Protein AF-A0A970TBE3-F1 (afdb_monomer)

Solvent-accessible surface area (backbone atoms only — not comparable to full-atom values): 5337 Å² total; per-residue (Å²): 106,64,63,63,50,24,52,55,48,15,68,76,67,75,46,92,48,79,76,75,88,87,83,88,85,74,97,72,90,83,77,62,75,92,48,43,78,69,46,51,59,53,52,52,48,65,73,76,46,58,72,70,80,73,54,79,55,72,74,77,44,42,65,62,52,52,56,48,50,56,54,49,50,57,51,51,52,54,57,56,77,74,107

pLDDT: mean 93.69, std 4.57, range [68.94, 98.5]

Mean predicted aligned error: 5.26 Å

Nearest PDB structures (foldseek):
  8j9i-assembly1_E3  TM=2.211E-01  e=7.136E+00  Euglena gracilis

Foldseek 3Di:
DQVVVQVVVCVVVVHHRDRDDDDDDDPDDDDPPVCVVVVVVVVVCVVPDDPVRVDDDCVRCVVVVVVVVVVVVVVVVVVVVVD

Sequence (83 aa):
LQRMVAERLSERLGREIRVGQYNHMVDSYHIYGSYFDEFDAFLKTVEVRSWEDRTWTAAEMQPLIEEARERIEKSLERDRAKR

Structure (mmCIF, N/CA/C/O backbone):
data_AF-A0A970TBE3-F1
#
_entry.id   AF-A0A970TBE3-F1
#
loop_
_atom_site.group_PDB
_atom_site.id
_atom_site.type_symbol
_atom_site.label_atom_id
_atom_site.label_alt_id
_atom_site.label_comp_id
_atom_site.label_asym_id
_atom_site.label_entity_id
_atom_site.label_seq_id
_atom_site.pdbx_PDB_ins_code
_atom_site.Cartn_x
_atom_site.Cartn_y
_atom_site.Cartn_z
_atom_site.occupancy
_atom_site.B_iso_or_equiv
_atom_site.auth_seq_id
_atom_site.auth_comp_id
_atom_site.auth_asym_id
_atom_site.auth_atom_id
_atom_site.pdbx_PDB_model_num
ATOM 1 N N . LEU A 1 1 ? -5.309 2.242 8.481 1.00 90.69 1 LEU A N 1
ATOM 2 C CA . LEU A 1 1 ? -6.760 2.386 8.748 1.00 90.69 1 LEU A CA 1
ATOM 3 C C . LEU A 1 1 ? -7.408 1.094 9.255 1.00 90.69 1 LEU A C 1
ATOM 5 O O . LEU A 1 1 ? -7.846 1.102 10.394 1.00 90.69 1 LEU A O 1
ATOM 9 N N . GLN A 1 2 ? -7.445 -0.007 8.484 1.00 94.12 2 GLN A N 1
ATOM 10 C CA . GLN A 1 2 ? -8.141 -1.244 8.905 1.00 94.12 2 GLN A CA 1
ATOM 11 C C . GLN A 1 2 ? -7.689 -1.784 10.276 1.00 94.12 2 GLN A C 1
ATOM 13 O O . GLN A 1 2 ? -8.548 -2.087 11.096 1.00 94.12 2 GLN A O 1
ATOM 18 N N . ARG A 1 3 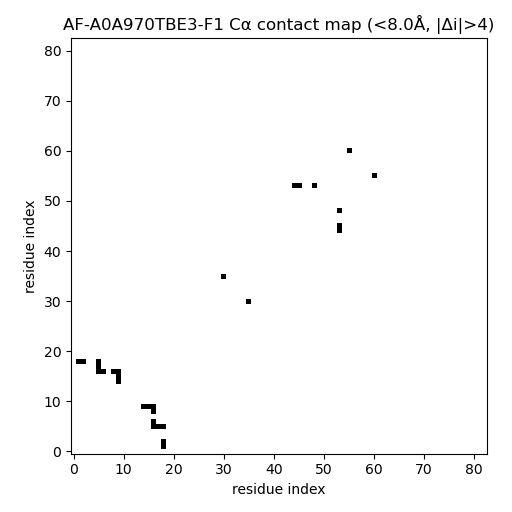? -6.373 -1.819 10.561 1.00 93.81 3 ARG A N 1
ATOM 19 C CA . ARG A 1 3 ? -5.838 -2.192 11.890 1.00 93.81 3 ARG A CA 1
ATOM 20 C C . ARG A 1 3 ? -6.415 -1.336 13.021 1.00 93.81 3 ARG A C 1
ATOM 22 O O . ARG A 1 3 ? -7.016 -1.875 13.935 1.00 93.81 3 ARG A O 1
ATOM 29 N N . MET A 1 4 ? -6.348 -0.011 12.881 1.00 96.50 4 MET A N 1
ATOM 30 C CA . MET A 1 4 ? -6.872 0.929 13.882 1.00 96.50 4 MET A CA 1
ATOM 31 C C . MET A 1 4 ? -8.371 0.737 14.144 1.00 96.50 4 MET A C 1
ATOM 33 O O . MET A 1 4 ? -8.834 0.893 15.269 1.00 96.50 4 MET A O 1
ATOM 37 N N . VAL A 1 5 ? -9.153 0.438 13.102 1.00 97.56 5 VAL A N 1
ATOM 38 C CA . VAL A 1 5 ? -10.592 0.176 13.252 1.00 97.56 5 VAL A CA 1
ATOM 39 C C . VAL A 1 5 ? -10.816 -1.146 13.985 1.00 97.56 5 VAL A C 1
ATOM 41 O O . VAL A 1 5 ? -11.623 -1.190 14.909 1.00 97.56 5 VAL A O 1
ATOM 44 N N 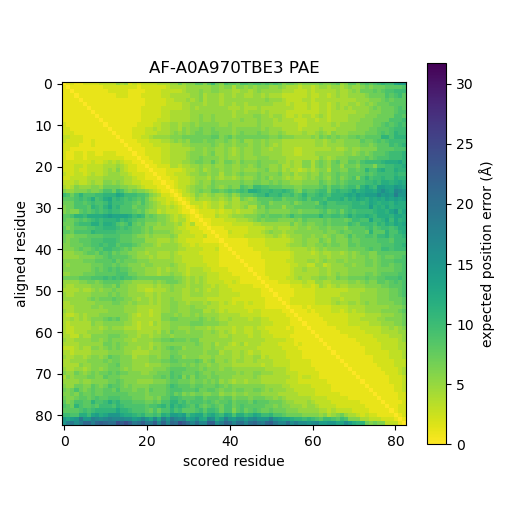. ALA A 1 6 ? -10.093 -2.201 13.605 1.00 97.69 6 ALA A N 1
ATOM 45 C CA . ALA A 1 6 ? -10.188 -3.513 14.235 1.00 97.69 6 ALA A CA 1
ATOM 46 C C . ALA A 1 6 ? -9.803 -3.473 15.726 1.00 97.69 6 ALA A C 1
ATOM 48 O O . ALA A 1 6 ? -10.534 -4.013 16.554 1.00 97.69 6 ALA A O 1
ATOM 49 N N . GLU A 1 7 ? -8.728 -2.764 16.079 1.00 98.06 7 GLU A N 1
ATOM 50 C CA . GLU A 1 7 ? -8.294 -2.534 17.467 1.00 98.06 7 GLU A CA 1
ATOM 51 C C . GLU A 1 7 ? -9.391 -1.838 18.284 1.00 98.06 7 GLU A C 1
ATOM 53 O O . GLU A 1 7 ? -9.876 -2.387 19.273 1.00 98.06 7 GLU A O 1
ATOM 58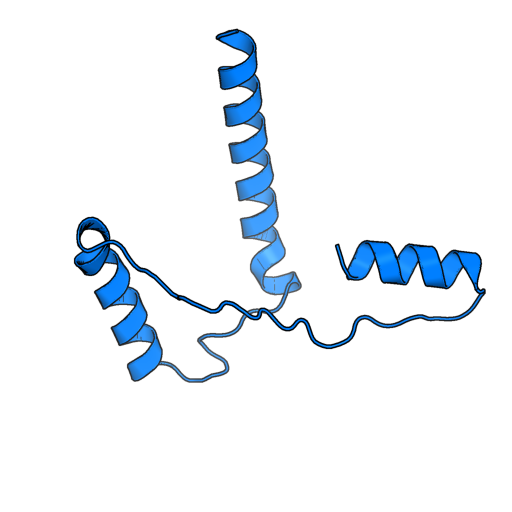 N N . ARG A 1 8 ? -9.884 -0.689 17.806 1.00 98.25 8 ARG A N 1
ATOM 59 C CA . ARG A 1 8 ? -10.940 0.078 18.493 1.00 98.25 8 ARG A CA 1
ATOM 60 C C . ARG A 1 8 ? -12.243 -0.703 18.652 1.00 98.25 8 ARG A C 1
ATOM 62 O O . ARG A 1 8 ? -12.932 -0.573 19.663 1.00 98.25 8 ARG A O 1
ATOM 69 N N . LEU A 1 9 ? -12.621 -1.493 17.646 1.00 98.19 9 LEU A N 1
ATOM 70 C CA . LEU A 1 9 ? -13.797 -2.358 17.738 1.00 98.19 9 LEU A CA 1
ATOM 71 C C . LEU A 1 9 ? -13.579 -3.489 18.741 1.00 98.19 9 LEU A C 1
ATOM 73 O O . LEU A 1 9 ? -14.515 -3.824 19.463 1.00 98.19 9 LEU A O 1
ATOM 77 N N . SER A 1 10 ? -12.369 -4.046 18.806 1.00 98.50 10 SER A N 1
ATOM 78 C CA . SER A 1 10 ? -12.049 -5.117 19.748 1.00 98.50 10 SER A CA 1
ATOM 79 C C . SER A 1 10 ? -12.192 -4.652 21.193 1.00 98.50 10 SER A C 1
ATOM 81 O O . SER A 1 10 ? -12.873 -5.303 21.985 1.00 98.50 10 SER A O 1
ATOM 83 N N . GLU A 1 11 ? -11.631 -3.481 21.505 1.00 98.31 11 GLU A N 1
ATOM 84 C CA . GLU A 1 11 ? -11.750 -2.836 22.819 1.00 98.31 11 GLU A CA 1
ATOM 85 C C . GLU A 1 11 ? -13.215 -2.589 23.192 1.00 98.31 11 GLU A C 1
ATOM 87 O O . GLU A 1 11 ? -13.661 -2.949 24.280 1.00 98.31 11 GLU A O 1
ATOM 92 N N . ARG A 1 12 ? -13.997 -2.017 22.267 1.00 98.50 12 ARG A N 1
ATOM 93 C CA . ARG A 1 12 ? -15.398 -1.658 22.522 1.00 98.50 12 ARG A CA 1
ATOM 94 C C . ARG A 1 12 ? -16.320 -2.868 22.676 1.00 98.50 12 ARG A C 1
ATOM 96 O O . ARG A 1 12 ? -17.314 -2.782 23.392 1.00 98.50 12 ARG A O 1
ATOM 103 N N . LEU A 1 13 ? -16.046 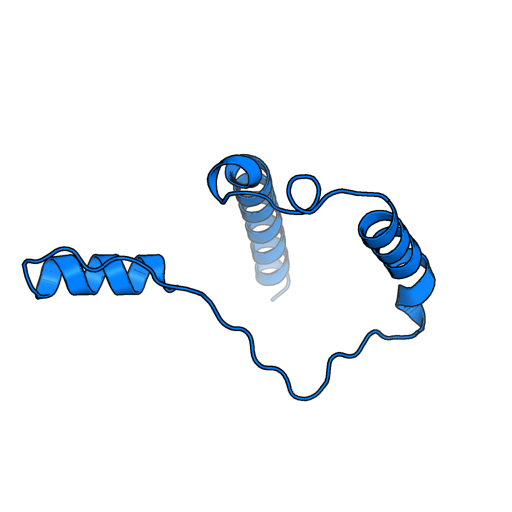-3.956 21.960 1.00 98.19 13 LEU A N 1
ATOM 104 C CA . LEU A 1 13 ? -16.899 -5.148 21.931 1.00 98.19 13 LEU A CA 1
ATOM 105 C C . LEU A 1 13 ? -16.450 -6.235 22.914 1.00 98.19 13 LEU A C 1
ATOM 107 O O . LEU A 1 13 ? -17.151 -7.236 23.049 1.00 98.19 13 LEU A O 1
ATOM 111 N N . GLY A 1 14 ? -15.293 -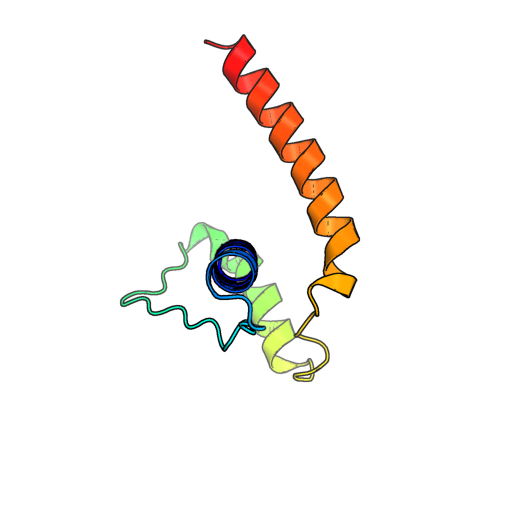6.072 23.564 1.00 98.31 14 GLY A N 1
ATOM 112 C CA . GLY A 1 14 ? -14.738 -7.066 24.486 1.00 98.31 14 GLY A CA 1
ATOM 113 C C . GLY A 1 14 ? -14.378 -8.395 23.814 1.00 98.31 14 GLY A C 1
ATOM 114 O O . GLY A 1 14 ? -14.360 -9.431 24.475 1.00 98.31 14 GLY A O 1
ATOM 115 N N . ARG A 1 15 ? -14.129 -8.394 22.498 1.00 98.19 15 ARG A N 1
ATOM 116 C CA . ARG A 1 15 ? -13.741 -9.589 21.732 1.00 98.19 15 ARG A CA 1
ATOM 117 C C . ARG A 1 15 ? -12.770 -9.236 20.618 1.00 98.19 15 ARG A C 1
ATOM 119 O O . ARG A 1 15 ? -12.873 -8.163 20.038 1.00 98.19 15 ARG A O 1
ATOM 126 N N . GLU A 1 16 ? -11.883 -10.162 20.274 1.00 97.94 16 GLU A N 1
ATOM 127 C CA . GLU A 1 16 ? -10.918 -9.966 19.190 1.00 97.94 16 GLU A CA 1
ATOM 128 C C . GLU A 1 16 ? -11.628 -9.794 17.832 1.00 97.94 16 GLU A C 1
ATOM 130 O O . GLU A 1 16 ? -12.404 -10.653 17.400 1.00 97.94 16 GLU A O 1
ATOM 135 N N . ILE A 1 17 ? -11.337 -8.688 17.143 1.00 98.12 17 ILE A N 1
ATOM 136 C CA . ILE A 1 17 ? -11.681 -8.448 15.739 1.00 98.12 17 ILE A CA 1
ATOM 137 C C . ILE A 1 17 ? -10.382 -8.451 14.934 1.00 98.12 17 ILE A C 1
ATOM 139 O O . ILE A 1 17 ? -9.531 -7.582 15.105 1.00 98.12 17 ILE A O 1
ATOM 143 N N . ARG A 1 18 ? -10.234 -9.422 14.028 1.00 96.88 18 ARG A N 1
ATOM 144 C CA . ARG A 1 18 ? -9.060 -9.531 13.151 1.00 96.88 18 ARG A CA 1
ATOM 145 C C . ARG A 1 18 ? -9.240 -8.719 11.876 1.00 96.88 18 ARG A C 1
ATOM 147 O O . ARG A 1 18 ? -10.352 -8.556 11.375 1.00 96.88 18 ARG A O 1
ATOM 154 N N . VAL A 1 19 ? -8.128 -8.240 11.327 1.00 95.88 19 VAL A N 1
ATOM 155 C CA . VAL A 1 19 ? -8.114 -7.594 10.010 1.00 95.88 19 VAL A CA 1
ATOM 156 C C . VAL A 1 19 ? -8.275 -8.656 8.923 1.00 95.88 19 VAL A C 1
ATOM 158 O O . VAL A 1 19 ? -7.555 -9.650 8.915 1.00 95.88 19 VAL A O 1
ATOM 161 N N . GLY A 1 20 ? -9.232 -8.439 8.020 1.00 93.31 20 GLY A N 1
ATOM 162 C CA . GLY A 1 20 ? -9.432 -9.260 6.826 1.00 93.31 20 GLY A CA 1
ATOM 163 C C . GLY A 1 20 ? -8.683 -8.726 5.602 1.00 93.31 20 GLY A C 1
ATOM 164 O O . GLY A 1 20 ? -7.846 -7.830 5.700 1.00 93.31 20 GLY A O 1
ATOM 165 N N . GLN A 1 21 ? -9.020 -9.253 4.427 1.00 92.88 21 GLN A N 1
ATOM 166 C CA . GLN A 1 21 ? -8.436 -8.826 3.156 1.00 92.88 21 GLN A CA 1
ATOM 167 C C . GLN A 1 21 ? -8.743 -7.351 2.851 1.00 92.88 21 GLN A C 1
ATOM 169 O O . GLN A 1 21 ? -9.876 -6.884 2.994 1.00 92.88 21 GLN A O 1
ATOM 174 N N . TYR A 1 22 ? -7.727 -6.618 2.399 1.00 92.00 22 TYR A N 1
ATOM 175 C CA . TYR A 1 22 ? -7.902 -5.305 1.792 1.00 92.00 22 TYR A CA 1
ATOM 176 C C . TYR A 1 22 ? -8.167 -5.474 0.297 1.00 92.00 22 TYR A C 1
ATOM 178 O O . TYR A 1 22 ? -7.362 -6.082 -0.404 1.00 92.00 22 TYR A O 1
ATOM 186 N N . ASN A 1 23 ? -9.277 -4.924 -0.187 1.00 92.50 23 ASN A N 1
ATOM 187 C CA . ASN A 1 23 ? -9.596 -4.889 -1.609 1.00 92.50 23 ASN A CA 1
ATOM 188 C C . ASN A 1 23 ? -9.575 -3.440 -2.084 1.00 92.50 23 ASN A C 1
ATOM 190 O O . ASN A 1 23 ? -10.297 -2.602 -1.547 1.00 92.50 23 ASN A O 1
ATOM 194 N N . HIS A 1 24 ? -8.751 -3.160 -3.089 1.00 91.44 24 HIS A N 1
ATOM 195 C CA . HIS A 1 24 ? -8.741 -1.880 -3.782 1.00 91.44 24 HIS A CA 1
ATOM 196 C C . HIS A 1 24 ? -9.492 -2.044 -5.102 1.00 91.44 24 HIS A C 1
ATOM 198 O O . HIS A 1 24 ? -9.091 -2.854 -5.934 1.00 91.44 24 HIS A O 1
ATOM 204 N N . MET A 1 25 ? -10.594 -1.315 -5.271 1.00 92.62 25 MET A N 1
ATOM 205 C CA . MET A 1 25 ? -11.399 -1.330 -6.493 1.00 92.62 25 MET A CA 1
ATOM 206 C C . MET A 1 25 ? -11.288 0.037 -7.156 1.00 92.62 25 MET A C 1
ATOM 208 O O . MET A 1 25 ? -11.587 1.048 -6.522 1.00 92.62 25 MET A O 1
ATOM 212 N N . VAL A 1 26 ? -10.823 0.059 -8.404 1.00 92.25 26 VAL A N 1
ATOM 213 C CA . VAL A 1 26 ? -10.611 1.284 -9.181 1.00 92.25 26 VAL A CA 1
ATOM 214 C C . VAL A 1 26 ? -11.080 1.033 -10.608 1.00 92.25 26 VAL A C 1
ATOM 216 O O . VAL A 1 26 ? -10.683 0.039 -11.213 1.00 92.25 26 VAL A O 1
ATOM 219 N N . ASP A 1 27 ? -11.900 1.937 -11.141 1.00 90.31 27 ASP A N 1
ATOM 220 C CA . ASP A 1 27 ? -12.488 1.796 -12.482 1.00 90.31 27 ASP A CA 1
ATOM 221 C C . ASP A 1 27 ? -11.484 2.082 -13.609 1.00 90.31 27 ASP A C 1
ATOM 223 O O . ASP A 1 27 ? -11.636 1.597 -14.727 1.00 90.31 27 ASP A O 1
ATOM 227 N N . SER A 1 28 ? -10.443 2.868 -13.322 1.00 87.12 28 SER A N 1
ATOM 228 C CA . SER A 1 28 ? -9.384 3.197 -14.274 1.00 87.12 28 SER A CA 1
ATOM 229 C C . SER A 1 28 ? -8.026 3.231 -13.585 1.00 87.12 28 SER A C 1
ATOM 231 O O . SER A 1 28 ? -7.768 4.068 -12.719 1.00 87.12 28 SER A O 1
ATOM 233 N N . TYR A 1 29 ? -7.144 2.325 -13.998 1.00 81.31 29 TYR A N 1
ATOM 234 C CA . TYR A 1 29 ? -5.722 2.403 -13.692 1.00 81.31 29 TYR A CA 1
ATOM 235 C C . TYR A 1 29 ? -5.028 3.170 -14.815 1.00 81.31 29 TYR A C 1
ATOM 237 O O . TYR A 1 29 ? -4.975 2.704 -15.952 1.00 81.31 29 TYR A O 1
ATOM 245 N N . HIS A 1 30 ? -4.499 4.350 -14.495 1.00 87.19 30 HIS A N 1
ATOM 246 C CA . HIS A 1 30 ? -3.796 5.195 -15.453 1.00 87.19 30 HIS A CA 1
ATOM 247 C C . HIS A 1 30 ? -2.343 5.420 -15.034 1.00 87.19 30 HIS A C 1
ATOM 249 O O . HIS A 1 30 ? -2.057 5.736 -13.880 1.00 87.19 30 HIS A O 1
ATOM 255 N N . ILE A 1 31 ? -1.444 5.301 -16.009 1.00 85.38 31 ILE A N 1
ATOM 256 C CA . ILE A 1 31 ? -0.041 5.698 -15.916 1.00 85.38 31 ILE A CA 1
ATOM 257 C C . ILE A 1 31 ? 0.171 6.752 -16.998 1.00 85.38 31 ILE A C 1
ATOM 259 O O . ILE A 1 31 ? -0.116 6.500 -18.171 1.00 85.38 31 ILE A O 1
ATOM 263 N N . TYR A 1 32 ? 0.650 7.936 -16.616 1.00 87.62 32 TYR A N 1
ATOM 264 C CA . TYR A 1 32 ? 0.999 8.958 -17.599 1.00 87.62 32 TYR A CA 1
ATOM 265 C C . TYR A 1 32 ? 2.212 8.493 -18.404 1.00 87.62 32 TYR A C 1
ATOM 267 O O . TYR A 1 32 ? 3.161 7.958 -17.835 1.00 87.62 32 TYR A O 1
ATOM 275 N N . GLY A 1 33 ? 2.207 8.740 -19.718 1.00 87.69 33 GLY A N 1
ATOM 276 C CA . GLY A 1 33 ? 3.285 8.294 -20.609 1.00 87.69 33 GLY A CA 1
ATOM 277 C C . GLY A 1 33 ? 4.676 8.785 -20.192 1.00 87.69 33 GLY A C 1
ATOM 278 O O . GLY A 1 33 ? 5.655 8.083 -20.405 1.00 87.69 33 GLY A O 1
ATOM 279 N N . SER A 1 34 ? 4.761 9.934 -19.512 1.00 90.62 34 SER A N 1
ATOM 280 C CA . SER A 1 34 ? 6.006 10.466 -18.945 1.00 90.62 34 SER A CA 1
ATOM 281 C C . SER A 1 34 ? 6.667 9.564 -17.897 1.00 90.62 34 SER A C 1
ATOM 283 O O . SER A 1 34 ? 7.847 9.738 -17.630 1.00 90.62 34 SER A O 1
ATOM 285 N N . TYR A 1 35 ? 5.928 8.625 -17.299 1.00 89.88 35 TYR A N 1
ATOM 286 C CA . TYR A 1 35 ? 6.442 7.673 -16.309 1.00 89.88 35 TYR A CA 1
ATOM 287 C C . TYR A 1 35 ? 6.713 6.285 -16.901 1.00 89.88 35 TYR A C 1
ATOM 289 O O . TYR A 1 35 ? 7.030 5.361 -16.156 1.00 89.88 35 TYR A O 1
ATOM 297 N N . PHE A 1 36 ? 6.556 6.100 -18.219 1.00 88.94 36 PHE A N 1
ATOM 298 C CA . PHE A 1 36 ? 6.650 4.772 -18.827 1.00 88.94 36 PHE A CA 1
ATOM 299 C C . PHE A 1 36 ? 8.024 4.130 -18.613 1.00 88.94 36 PHE A C 1
ATOM 301 O O . PHE A 1 36 ? 8.081 2.970 -18.222 1.00 88.94 36 PHE A O 1
ATOM 308 N N . ASP A 1 37 ? 9.110 4.885 -18.780 1.00 88.25 37 ASP A N 1
ATOM 309 C CA . ASP A 1 37 ? 10.472 4.359 -18.613 1.00 88.25 37 ASP A CA 1
ATOM 310 C C . ASP A 1 37 ? 10.733 3.863 -17.179 1.00 88.25 37 ASP A C 1
ATOM 312 O O . ASP A 1 37 ? 11.371 2.831 -16.973 1.00 88.25 37 ASP A O 1
ATOM 316 N N . GLU A 1 38 ? 10.189 4.556 -16.173 1.00 88.06 38 GLU A N 1
ATOM 317 C CA . GLU A 1 38 ? 10.255 4.126 -14.769 1.00 88.06 38 GLU A CA 1
ATOM 318 C C . GLU A 1 38 ? 9.383 2.887 -14.519 1.00 88.06 38 GLU A C 1
ATOM 320 O O . GLU A 1 38 ? 9.746 1.995 -13.748 1.00 88.06 38 GLU A O 1
ATOM 325 N N . PHE A 1 39 ? 8.235 2.807 -15.195 1.00 90.88 39 PHE A N 1
ATOM 326 C CA . PHE A 1 39 ? 7.300 1.697 -15.057 1.00 90.88 39 PHE A CA 1
ATOM 327 C C . PHE A 1 39 ? 7.757 0.421 -15.782 1.00 90.88 39 PHE A C 1
ATOM 329 O O . PHE A 1 39 ? 7.474 -0.683 -15.315 1.00 90.88 39 PHE A O 1
ATOM 336 N N . ASP A 1 40 ? 8.507 0.536 -16.879 1.00 91.62 40 ASP A N 1
ATOM 337 C CA . ASP A 1 40 ? 9.065 -0.606 -17.618 1.00 91.62 40 ASP A CA 1
ATOM 338 C C . ASP A 1 40 ? 9.952 -1.485 -16.718 1.00 91.62 40 ASP A C 1
ATOM 340 O O . ASP A 1 40 ? 9.888 -2.716 -16.755 1.00 91.62 40 ASP A O 1
ATOM 344 N N . ALA A 1 41 ? 10.717 -0.864 -15.814 1.00 89.19 41 ALA A N 1
ATOM 345 C CA . ALA A 1 41 ? 11.495 -1.591 -14.815 1.00 89.19 41 ALA A CA 1
ATOM 346 C C . ALA A 1 41 ? 10.605 -2.441 -13.893 1.00 89.19 41 ALA A C 1
ATOM 348 O O . ALA A 1 41 ? 10.951 -3.586 -13.595 1.00 89.19 41 ALA A O 1
ATOM 349 N N . PHE A 1 42 ? 9.444 -1.922 -13.478 1.00 90.38 42 PHE A N 1
ATOM 350 C CA . PHE A 1 42 ? 8.479 -2.678 -12.678 1.00 90.38 42 PHE A CA 1
ATOM 351 C C . PHE A 1 42 ? 7.922 -3.878 -13.453 1.00 90.38 42 PHE A C 1
ATOM 353 O O . PHE A 1 42 ? 7.904 -4.983 -12.906 1.00 90.38 42 PHE A O 1
ATOM 360 N N . LEU A 1 43 ? 7.542 -3.702 -14.723 1.00 92.31 43 LEU A N 1
ATOM 361 C CA . LEU A 1 43 ? 7.031 -4.797 -15.562 1.00 92.31 43 LEU A CA 1
ATOM 362 C C . LEU A 1 43 ? 8.031 -5.952 -15.672 1.00 92.31 43 LEU A C 1
ATOM 364 O O . LEU A 1 43 ? 7.651 -7.107 -15.473 1.00 92.31 43 LEU A O 1
ATOM 368 N N . LYS A 1 44 ? 9.319 -5.643 -15.858 1.00 93.06 44 LYS A N 1
ATOM 369 C CA . LYS A 1 44 ? 10.386 -6.657 -15.852 1.00 93.06 44 LYS A CA 1
ATOM 370 C C . LYS A 1 44 ? 10.443 -7.424 -14.536 1.00 93.06 44 LYS A C 1
ATOM 372 O O . LYS A 1 44 ? 10.663 -8.629 -14.548 1.00 93.06 44 LYS A O 1
ATOM 377 N N . THR A 1 45 ? 10.218 -6.766 -13.393 1.00 92.56 45 THR A N 1
ATOM 378 C CA . THR A 1 45 ? 10.188 -7.477 -12.101 1.00 92.56 45 THR A CA 1
ATOM 379 C C . THR A 1 45 ? 9.008 -8.434 -11.988 1.00 92.56 45 THR A C 1
ATOM 381 O O . THR A 1 45 ? 9.180 -9.519 -11.445 1.00 92.56 45 THR A O 1
ATOM 384 N N . VAL A 1 46 ? 7.841 -8.069 -12.524 1.00 93.56 46 VAL A N 1
ATOM 385 C CA . VAL A 1 46 ? 6.655 -8.938 -12.531 1.00 93.56 46 VAL A CA 1
ATOM 386 C C . VAL A 1 46 ? 6.874 -10.171 -13.407 1.00 93.56 46 VAL A C 1
ATOM 388 O O . VAL A 1 46 ? 6.387 -11.243 -13.063 1.00 93.56 46 VAL A O 1
ATOM 391 N N . GLU A 1 47 ? 7.609 -10.028 -14.511 1.00 95.44 47 GLU A N 1
ATOM 392 C CA . GLU A 1 47 ? 7.910 -11.130 -15.429 1.00 95.44 47 GLU A CA 1
ATOM 393 C C . GLU A 1 47 ? 8.911 -12.137 -14.845 1.00 95.44 47 GLU A C 1
ATOM 395 O O . GLU A 1 47 ? 8.732 -13.343 -15.004 1.00 95.44 47 GLU A O 1
ATOM 400 N N . VAL A 1 48 ? 9.960 -11.660 -14.163 1.00 96.44 48 VAL A N 1
ATOM 401 C CA . VAL A 1 48 ? 11.089 -12.521 -13.758 1.00 96.44 48 VAL A CA 1
ATOM 402 C C . VAL A 1 48 ? 11.029 -13.024 -12.315 1.00 96.44 48 VAL A C 1
ATOM 404 O O . VAL A 1 48 ? 11.705 -14.000 -11.993 1.00 96.44 48 VAL A O 1
ATOM 407 N N . ARG A 1 49 ? 10.290 -12.354 -11.421 1.00 96.81 49 ARG A N 1
ATOM 408 C CA . ARG A 1 49 ? 10.268 -12.683 -9.985 1.00 96.81 49 ARG A CA 1
ATOM 409 C C . ARG A 1 49 ? 9.109 -13.606 -9.622 1.00 96.81 49 ARG A C 1
ATOM 411 O O . ARG A 1 49 ? 8.034 -13.543 -10.218 1.00 96.81 49 ARG A O 1
ATOM 418 N N . SER A 1 50 ? 9.312 -14.422 -8.589 1.00 96.44 50 SER A N 1
ATOM 419 C CA . SER A 1 50 ? 8.234 -15.215 -7.990 1.00 96.44 50 SER A CA 1
ATOM 420 C C . SER A 1 50 ? 7.203 -14.325 -7.277 1.00 96.44 50 SER A C 1
ATOM 422 O O . SER A 1 50 ? 7.396 -13.116 -7.126 1.00 96.44 50 SER A O 1
ATOM 424 N N . TRP A 1 51 ? 6.080 -14.911 -6.843 1.00 93.56 51 TRP A N 1
ATOM 425 C CA . TRP A 1 51 ? 5.091 -14.202 -6.020 1.00 93.56 51 TRP A CA 1
ATOM 426 C C . TRP A 1 51 ? 5.695 -13.748 -4.692 1.00 93.56 51 TRP A C 1
ATOM 428 O O . TRP A 1 51 ? 5.513 -12.606 -4.277 1.00 93.56 51 TRP A O 1
ATOM 438 N N . GLU A 1 52 ? 6.460 -14.629 -4.068 1.00 94.62 52 GLU A N 1
ATOM 439 C CA . GLU A 1 52 ? 7.098 -14.411 -2.782 1.00 94.62 52 GLU A CA 1
ATOM 440 C C . GLU A 1 52 ? 8.081 -13.237 -2.876 1.00 94.62 52 GLU A C 1
ATOM 442 O O . GLU A 1 52 ? 8.016 -12.321 -2.062 1.00 94.62 52 GLU A O 1
ATOM 447 N N . ASP A 1 53 ? 8.876 -13.176 -3.949 1.00 94.12 53 ASP A N 1
ATOM 448 C CA . ASP A 1 53 ? 9.861 -12.109 -4.205 1.00 94.12 53 ASP A CA 1
ATOM 449 C C . ASP A 1 53 ? 9.246 -10.734 -4.543 1.00 94.12 53 ASP A C 1
ATOM 451 O O . ASP A 1 53 ? 9.959 -9.723 -4.606 1.00 94.12 53 ASP A O 1
ATOM 455 N N . ARG A 1 54 ? 7.937 -10.685 -4.828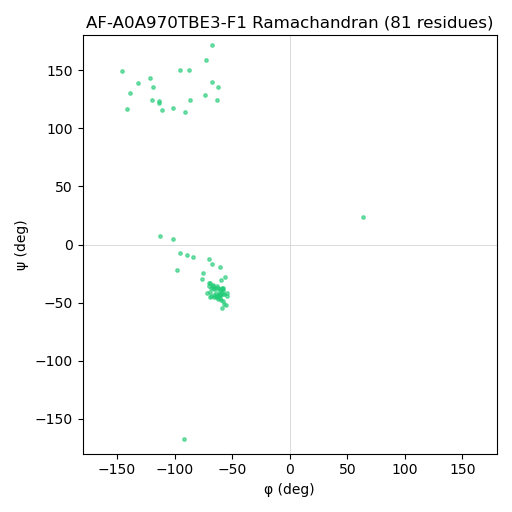 1.00 92.62 54 ARG A N 1
ATOM 456 C CA . ARG A 1 54 ? 7.192 -9.450 -5.145 1.00 92.62 54 ARG A CA 1
ATOM 457 C C . ARG A 1 54 ? 6.167 -9.071 -4.082 1.00 92.62 54 ARG A C 1
ATOM 459 O O . ARG A 1 54 ? 5.382 -8.145 -4.297 1.00 92.62 54 ARG A O 1
ATOM 466 N N . THR A 1 55 ? 6.154 -9.776 -2.955 1.00 92.25 55 THR A N 1
ATOM 467 C CA . THR A 1 55 ? 5.291 -9.461 -1.818 1.00 92.25 55 THR A CA 1
ATOM 468 C C . THR A 1 55 ? 6.123 -9.213 -0.579 1.00 92.25 55 THR A C 1
ATOM 470 O O . THR A 1 55 ? 7.126 -9.872 -0.350 1.00 92.25 55 THR A O 1
ATOM 473 N N . TRP A 1 56 ? 5.681 -8.259 0.234 1.00 93.19 56 TRP A N 1
ATOM 474 C CA . TRP A 1 56 ? 6.330 -7.937 1.494 1.00 93.19 56 TRP A CA 1
ATOM 475 C C . TRP A 1 56 ? 5.290 -7.864 2.592 1.00 93.19 56 TRP A C 1
ATOM 477 O O . TRP A 1 56 ? 4.197 -7.308 2.427 1.00 93.19 56 TRP A O 1
ATOM 487 N N . THR A 1 57 ? 5.646 -8.407 3.741 1.00 92.44 57 THR A N 1
ATOM 488 C CA . THR A 1 57 ? 4.892 -8.234 4.971 1.00 92.44 57 THR A CA 1
ATOM 489 C C . THR A 1 57 ? 5.073 -6.814 5.504 1.00 92.44 57 THR A C 1
ATOM 491 O O . THR A 1 57 ? 6.051 -6.116 5.229 1.00 92.44 57 THR A O 1
ATOM 494 N N . ALA A 1 58 ? 4.131 -6.374 6.339 1.00 88.88 58 ALA A N 1
ATOM 495 C CA . ALA A 1 58 ? 4.2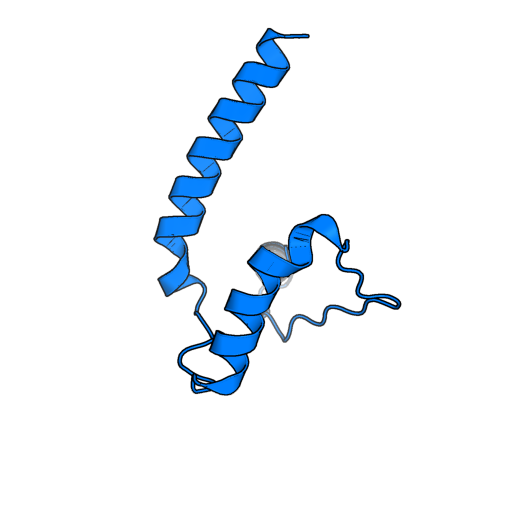51 -5.082 7.009 1.00 88.88 58 ALA A CA 1
ATOM 496 C C . ALA A 1 58 ? 5.514 -4.990 7.888 1.00 88.88 58 ALA A C 1
ATOM 498 O O . ALA A 1 58 ? 6.064 -3.904 8.031 1.00 88.88 58 ALA A O 1
ATOM 499 N N . ALA A 1 59 ? 5.968 -6.114 8.452 1.00 93.56 59 ALA A N 1
ATOM 500 C CA . ALA A 1 59 ? 7.167 -6.165 9.282 1.00 93.56 59 ALA A CA 1
ATOM 501 C C . ALA A 1 59 ? 8.437 -5.908 8.460 1.00 93.56 59 ALA A C 1
ATOM 503 O O . ALA A 1 59 ? 9.267 -5.099 8.866 1.00 93.56 59 ALA A O 1
ATOM 504 N N . GLU A 1 60 ? 8.553 -6.525 7.281 1.00 95.81 60 GLU A N 1
ATOM 505 C CA . GLU A 1 60 ? 9.692 -6.321 6.373 1.00 95.81 60 GLU A CA 1
ATOM 506 C C . GLU A 1 60 ? 9.775 -4.876 5.874 1.00 95.81 60 GLU A C 1
ATOM 508 O O . GLU A 1 60 ? 10.864 -4.320 5.757 1.00 95.81 60 GLU A O 1
ATOM 513 N N . MET A 1 61 ? 8.625 -4.239 5.642 1.00 95.38 61 MET A N 1
ATOM 51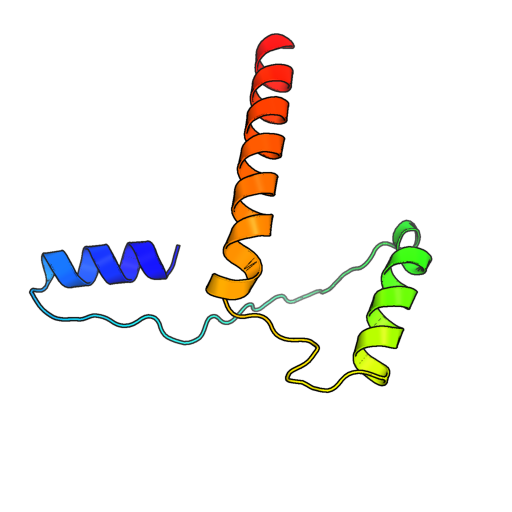4 C CA . MET A 1 61 ? 8.570 -2.851 5.174 1.00 95.38 61 MET A CA 1
ATOM 515 C C . MET A 1 61 ? 8.678 -1.810 6.292 1.00 95.38 61 MET A C 1
ATOM 517 O O . MET A 1 61 ? 8.849 -0.627 5.994 1.00 95.38 61 MET A O 1
ATOM 521 N N . GLN A 1 62 ? 8.589 -2.207 7.565 1.00 94.62 62 GLN A N 1
ATOM 522 C CA . GLN A 1 62 ? 8.550 -1.278 8.698 1.00 94.62 62 GLN A CA 1
ATOM 523 C C . GLN A 1 62 ? 9.730 -0.284 8.729 1.00 94.62 62 GLN A C 1
ATOM 525 O O . GLN A 1 62 ? 9.469 0.897 8.967 1.00 94.62 62 GLN A O 1
ATOM 530 N N . PRO A 1 63 ? 10.990 -0.681 8.443 1.00 96.94 63 PRO A N 1
ATOM 531 C CA . PRO A 1 63 ? 12.107 0.264 8.414 1.00 96.94 63 PRO A CA 1
ATOM 532 C C . PRO A 1 63 ? 11.945 1.349 7.339 1.00 96.94 63 PRO A C 1
ATOM 534 O O . PRO A 1 63 ? 12.137 2.529 7.623 1.00 96.94 63 PRO A O 1
ATOM 537 N N . LEU A 1 64 ? 11.520 0.970 6.126 1.00 96.75 64 LEU A N 1
ATOM 538 C CA . LEU A 1 64 ? 11.281 1.923 5.034 1.00 96.75 64 LEU A CA 1
ATOM 539 C C . LEU A 1 64 ? 10.101 2.851 5.333 1.00 96.75 64 LEU A C 1
ATOM 541 O O . LEU A 1 64 ? 10.122 4.025 4.960 1.00 96.75 64 LEU A O 1
ATOM 545 N N . ILE A 1 65 ? 9.063 2.329 5.995 1.00 95.06 65 ILE A N 1
ATOM 546 C CA . ILE A 1 65 ? 7.912 3.128 6.424 1.00 95.06 65 ILE A CA 1
ATOM 547 C C . ILE A 1 65 ? 8.363 4.197 7.420 1.00 95.06 65 ILE A C 1
ATOM 549 O O . ILE A 1 65 ? 7.953 5.348 7.279 1.00 95.06 65 ILE A O 1
ATOM 553 N N . GLU A 1 66 ? 9.203 3.851 8.397 1.00 96.94 66 GLU A N 1
ATOM 554 C CA . GLU A 1 66 ? 9.673 4.817 9.395 1.00 96.94 66 GLU A CA 1
ATOM 555 C C . GLU A 1 66 ? 10.546 5.907 8.767 1.00 96.94 66 GLU A C 1
ATOM 557 O O . GLU A 1 66 ? 10.283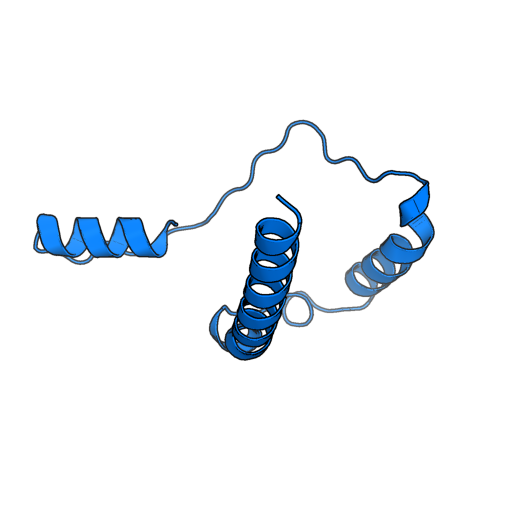 7.092 8.963 1.00 96.94 66 GLU A O 1
ATOM 562 N N . GLU A 1 67 ? 11.485 5.527 7.898 1.00 97.56 67 GLU A N 1
ATOM 563 C CA . GLU A 1 67 ? 12.296 6.491 7.147 1.00 97.56 67 GLU A CA 1
ATOM 564 C C . GLU A 1 67 ? 11.416 7.435 6.303 1.00 97.56 67 GLU A C 1
ATOM 566 O O . GLU A 1 67 ? 11.621 8.651 6.255 1.00 97.56 67 GLU A O 1
ATOM 571 N N . ALA A 1 68 ? 10.385 6.895 5.645 1.00 97.00 68 ALA A N 1
ATOM 572 C CA . ALA A 1 68 ? 9.446 7.701 4.876 1.00 97.00 68 ALA A CA 1
ATOM 573 C C . ALA A 1 68 ? 8.655 8.679 5.760 1.00 97.00 68 ALA A C 1
ATOM 575 O O . ALA A 1 68 ? 8.430 9.815 5.332 1.00 97.00 68 ALA A O 1
ATOM 576 N N . ARG A 1 69 ? 8.262 8.281 6.979 1.00 96.31 69 ARG A N 1
ATOM 577 C CA . ARG A 1 69 ? 7.566 9.163 7.935 1.00 96.31 69 ARG A CA 1
ATOM 578 C C . ARG A 1 69 ? 8.424 10.370 8.300 1.00 96.31 69 ARG A C 1
ATOM 580 O O . ARG A 1 69 ? 7.923 11.490 8.207 1.00 96.31 69 ARG A O 1
ATOM 587 N N . GLU A 1 70 ? 9.704 10.163 8.603 1.00 97.69 70 GLU A N 1
ATOM 588 C CA . GLU A 1 70 ? 10.637 11.260 8.902 1.00 97.69 70 GLU A CA 1
ATOM 589 C C . GLU A 1 70 ? 10.789 12.230 7.720 1.00 97.69 70 GLU A C 1
ATOM 591 O O . GLU A 1 70 ? 10.784 13.452 7.889 1.00 97.69 70 GLU A O 1
ATOM 596 N N . ARG A 1 71 ? 10.906 11.704 6.492 1.00 97.50 71 ARG A N 1
ATOM 597 C CA . ARG A 1 71 ? 11.007 12.546 5.284 1.00 97.50 71 ARG A CA 1
ATOM 598 C C . ARG A 1 71 ? 9.740 13.366 5.049 1.00 97.50 71 ARG A C 1
ATOM 600 O O . ARG A 1 71 ? 9.832 14.541 4.686 1.00 97.50 71 ARG A O 1
ATOM 607 N N . ILE A 1 72 ? 8.569 12.758 5.243 1.00 97.62 72 ILE A N 1
ATOM 608 C CA . ILE A 1 72 ? 7.273 13.432 5.093 1.00 97.62 72 ILE A CA 1
ATOM 609 C C . ILE A 1 72 ? 7.135 14.544 6.134 1.00 97.62 72 ILE A C 1
ATOM 611 O O . ILE A 1 72 ? 6.745 15.651 5.771 1.00 97.62 72 ILE A O 1
ATOM 615 N N . GLU A 1 73 ? 7.501 14.290 7.392 1.00 97.25 73 GLU A N 1
ATOM 616 C CA . GLU A 1 73 ? 7.462 15.292 8.462 1.00 97.25 73 GLU A CA 1
ATOM 617 C C . GLU A 1 73 ? 8.310 16.522 8.117 1.00 97.25 73 GLU A C 1
ATOM 619 O O . GLU A 1 73 ? 7.779 17.634 8.068 1.00 97.25 73 GLU A O 1
ATOM 624 N N . LYS A 1 74 ? 9.572 16.318 7.718 1.00 97.19 74 LYS A N 1
ATOM 625 C CA . LYS A 1 74 ? 10.463 17.404 7.265 1.00 97.19 74 LYS A CA 1
ATOM 626 C C . LYS A 1 74 ? 9.885 18.184 6.080 1.00 97.19 74 LYS A C 1
ATOM 628 O O . LYS A 1 74 ? 10.018 19.407 6.003 1.00 97.19 74 LYS A O 1
ATOM 633 N N . SER A 1 75 ? 9.242 17.498 5.129 1.00 97.00 75 SER A N 1
ATOM 634 C CA . SER A 1 75 ? 8.593 18.172 3.996 1.00 97.00 75 SER A CA 1
ATOM 635 C C . SER A 1 75 ? 7.415 19.034 4.450 1.00 97.00 75 SER A C 1
ATOM 637 O O . SER A 1 75 ? 7.285 20.170 3.996 1.00 97.00 75 SER A O 1
ATOM 639 N N . LEU A 1 76 ? 6.582 18.522 5.359 1.00 96.81 76 LEU A N 1
ATOM 640 C CA . LEU A 1 76 ? 5.428 19.245 5.894 1.00 96.81 76 LEU A CA 1
ATOM 641 C C . LEU A 1 76 ? 5.847 20.471 6.713 1.00 96.81 76 LEU A C 1
ATOM 643 O O . LEU A 1 76 ? 5.198 21.512 6.616 1.00 96.81 76 LEU A O 1
ATOM 647 N N . GLU A 1 77 ? 6.929 20.383 7.490 1.00 97.19 77 GLU A N 1
ATOM 648 C CA . GLU A 1 77 ? 7.507 21.529 8.206 1.00 97.19 77 GLU A CA 1
ATOM 649 C C . GLU A 1 77 ? 7.943 22.633 7.244 1.00 97.19 77 GLU A C 1
ATOM 651 O O . GLU A 1 77 ? 7.575 23.797 7.418 1.00 97.19 77 GLU A O 1
ATOM 656 N N . ARG A 1 78 ? 8.661 22.263 6.179 1.00 95.62 78 ARG A N 1
ATOM 657 C CA . ARG A 1 78 ? 9.077 23.203 5.133 1.00 95.62 78 ARG A CA 1
ATOM 658 C C . ARG A 1 78 ? 7.883 23.867 4.451 1.00 95.62 78 ARG A C 1
ATOM 660 O O . ARG A 1 78 ? 7.934 25.063 4.179 1.00 95.62 78 ARG A O 1
ATOM 667 N N . ASP A 1 79 ? 6.826 23.114 4.164 1.00 95.88 79 ASP A N 1
ATOM 668 C CA . ASP A 1 79 ? 5.628 23.655 3.514 1.00 95.88 79 ASP A CA 1
ATOM 669 C C . ASP A 1 79 ? 4.843 24.590 4.443 1.00 95.88 79 ASP A C 1
ATOM 671 O O . ASP A 1 79 ? 4.278 25.578 3.977 1.00 95.88 79 ASP A O 1
ATOM 675 N N . ARG A 1 80 ? 4.843 24.327 5.758 1.00 96.06 80 ARG A N 1
ATOM 676 C CA . ARG A 1 80 ? 4.269 25.229 6.772 1.00 96.06 80 ARG A CA 1
ATOM 677 C C . ARG A 1 80 ? 5.077 26.512 6.925 1.00 96.06 80 ARG A C 1
ATOM 679 O O . ARG A 1 80 ? 4.476 27.568 7.017 1.00 96.06 80 ARG A O 1
ATOM 686 N N . ALA A 1 81 ? 6.406 26.433 6.904 1.00 92.25 81 ALA A N 1
ATOM 687 C CA . ALA A 1 81 ? 7.282 27.603 7.011 1.00 92.25 81 ALA A CA 1
ATOM 688 C C . ALA A 1 81 ? 7.208 28.546 5.793 1.00 92.25 81 ALA A C 1
ATOM 690 O O . ALA A 1 81 ? 7.658 29.685 5.869 1.00 92.25 81 ALA A O 1
ATOM 691 N N . LYS A 1 82 ? 6.672 28.069 4.661 1.00 89.50 82 LYS A N 1
ATOM 692 C CA . LYS A 1 82 ? 6.440 28.860 3.442 1.00 89.50 82 LYS A CA 1
ATOM 693 C C . LYS A 1 82 ? 5.064 29.541 3.392 1.00 89.50 82 LYS A C 1
ATOM 695 O O . LYS A 1 82 ? 4.830 30.300 2.453 1.00 89.50 82 LYS A O 1
ATOM 700 N N . ARG A 1 83 ? 4.156 29.219 4.317 1.00 68.94 83 ARG A N 1
ATOM 701 C CA . ARG A 1 83 ? 2.820 29.823 4.432 1.00 68.94 83 ARG A CA 1
ATOM 702 C C . ARG A 1 83 ? 2.846 30.971 5.427 1.00 68.94 83 ARG A C 1
ATOM 704 O O . ARG A 1 83 ? 2.110 31.943 5.165 1.00 68.94 83 ARG A O 1
#

Secondary structure (DSSP, 8-state):
-HHHHHHHHHHHHTS-----------S-----GGGHHHHHHHHHHHHHS-SGGG---HHHHHHHHHHHHHHHHHHHHHHHHT-

Radius of gyration: 18.7 Å; Cα contacts (8 Å, |Δi|>4): 15; chains: 1; bounding box: 29×45×45 Å